Protein AF-A0A9C9JLR6-F1 (afdb_monomer)

Solvent-accessible surface area (backbone atoms only — not comparable to full-atom values): 3143 Å² total; per-residue (Å²): 134,86,78,86,77,78,61,61,74,56,61,77,58,44,46,73,46,99,87,68,49,80,46,64,75,45,77,81,64,86,62,75,63,85,85,48,52,73,70,59,53,58,66,24,74,77

Structure (mmCIF, N/CA/C/O backbone):
data_AF-A0A9C9JLR6-F1
#
_entry.id   AF-A0A9C9JLR6-F1
#
loop_
_atom_site.group_PDB
_atom_site.id
_atom_site.type_symbol
_atom_site.label_atom_id
_atom_site.label_alt_id
_atom_site.label_comp_id
_atom_site.label_asym_id
_atom_site.label_entity_id
_atom_site.label_seq_id
_atom_site.pdbx_PDB_ins_code
_atom_site.Cartn_x
_atom_site.Cartn_y
_atom_site.Cartn_z
_atom_site.occupancy
_atom_site.B_iso_or_equiv
_atom_site.auth_seq_id
_atom_site.auth_comp_id
_atom_site.auth_asym_id
_atom_site.auth_atom_id
_atom_site.pdbx_PDB_model_num
ATOM 1 N N . MET A 1 1 ? -29.100 8.638 18.072 1.00 87.25 1 MET A N 1
ATOM 2 C CA . MET A 1 1 ? -27.803 9.109 17.535 1.00 87.25 1 MET A CA 1
ATOM 3 C C . MET A 1 1 ? -27.280 8.091 16.524 1.00 87.25 1 MET A C 1
ATOM 5 O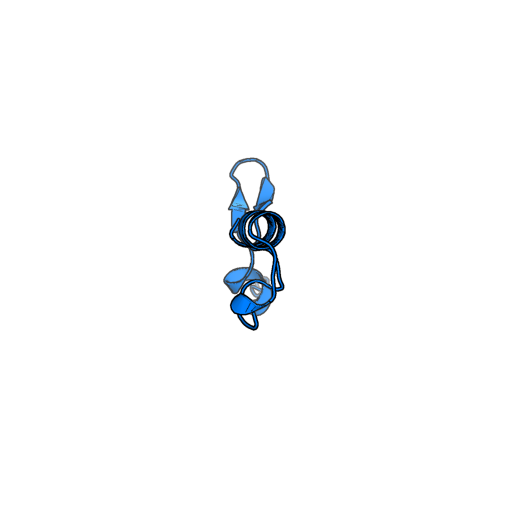 O . MET A 1 1 ? -27.186 6.919 16.879 1.00 87.25 1 MET A O 1
ATOM 9 N N . PRO A 1 2 ? -27.017 8.471 15.264 1.00 91.19 2 PRO A N 1
ATOM 10 C CA . PRO A 1 2 ? -26.531 7.531 14.257 1.00 91.19 2 PRO A CA 1
ATOM 11 C C . PRO A 1 2 ? -25.072 7.131 14.528 1.00 91.19 2 PRO A C 1
ATOM 13 O O . PRO A 1 2 ? -24.240 7.973 14.862 1.00 91.19 2 PRO A O 1
ATOM 16 N N . LYS A 1 3 ? -24.748 5.840 14.377 1.00 94.75 3 LYS A N 1
ATOM 17 C CA . LYS A 1 3 ? -23.364 5.346 14.473 1.00 94.75 3 LYS A CA 1
ATOM 18 C C . LYS A 1 3 ? -22.540 5.833 13.277 1.00 94.75 3 LYS A C 1
ATOM 20 O O . LYS A 1 3 ? -23.043 5.908 12.155 1.00 94.75 3 LYS A O 1
ATOM 25 N N . MET A 1 4 ? -21.255 6.100 13.504 1.00 94.62 4 MET A N 1
ATOM 26 C CA . MET A 1 4 ? -20.324 6.467 12.434 1.00 94.62 4 MET A CA 1
ATOM 27 C C . MET A 1 4 ? -20.200 5.341 11.399 1.00 94.62 4 MET A C 1
ATOM 29 O O . MET A 1 4 ? -20.007 4.173 11.745 1.00 94.62 4 MET A O 1
ATOM 33 N N . LYS A 1 5 ? -20.281 5.694 10.113 1.00 94.12 5 LYS A N 1
ATOM 34 C CA . LYS A 1 5 ? -20.077 4.747 9.011 1.00 94.12 5 LYS A CA 1
ATOM 35 C C . LYS A 1 5 ? -18.587 4.561 8.746 1.00 94.12 5 LYS A C 1
ATOM 37 O O . LYS A 1 5 ? -17.823 5.520 8.697 1.00 94.12 5 LYS A O 1
ATOM 42 N N . THR A 1 6 ? -18.172 3.323 8.498 1.00 94.88 6 THR A N 1
ATOM 43 C CA . THR A 1 6 ? -16.793 3.042 8.089 1.00 94.88 6 THR A CA 1
ATOM 44 C C . THR A 1 6 ? -16.551 3.514 6.658 1.00 94.88 6 THR A C 1
ATOM 46 O O . THR A 1 6 ? -17.241 3.072 5.737 1.00 94.88 6 THR A O 1
ATOM 49 N N . HIS A 1 7 ? -15.508 4.315 6.441 1.00 95.94 7 HIS A N 1
ATOM 50 C CA . HIS A 1 7 ? -15.050 4.654 5.097 1.00 95.94 7 HIS A CA 1
ATOM 51 C C . HIS A 1 7 ? -14.411 3.430 4.417 1.00 95.94 7 HIS A C 1
ATOM 53 O O . HIS A 1 7 ? -13.255 3.069 4.659 1.00 95.94 7 HIS A O 1
ATOM 59 N N . LYS A 1 8 ? -15.190 2.752 3.568 1.00 95.38 8 LYS A N 1
ATOM 60 C CA . LYS A 1 8 ? -14.819 1.443 3.009 1.00 95.38 8 LYS A CA 1
ATOM 61 C C . LYS A 1 8 ? -13.594 1.493 2.096 1.00 95.38 8 LYS A C 1
ATOM 63 O O . LYS A 1 8 ? -12.853 0.515 2.048 1.00 95.38 8 LYS A O 1
ATOM 68 N N . ALA A 1 9 ? -13.342 2.604 1.404 1.00 95.12 9 ALA A N 1
ATOM 69 C CA . ALA A 1 9 ? -12.168 2.720 0.540 1.00 95.12 9 ALA A CA 1
ATOM 70 C C . ALA A 1 9 ? -10.855 2.703 1.343 1.00 95.12 9 ALA A C 1
ATOM 72 O O . ALA A 1 9 ? -9.904 2.036 0.935 1.00 95.12 9 ALA A O 1
ATOM 73 N N . THR A 1 10 ? -10.821 3.359 2.508 1.00 93.38 10 THR A N 1
ATOM 74 C CA . THR A 1 10 ? -9.651 3.335 3.402 1.00 93.38 10 THR A CA 1
ATOM 75 C C . THR A 1 10 ? -9.511 1.974 4.072 1.00 93.38 10 THR A C 1
ATOM 77 O O . THR A 1 10 ? -8.431 1.389 4.045 1.00 93.38 10 THR A O 1
ATOM 80 N N . ALA A 1 11 ? -10.615 1.408 4.569 1.00 93.44 11 ALA A N 1
ATOM 81 C CA . ALA A 1 11 ? -10.606 0.101 5.229 1.00 93.44 11 ALA A CA 1
ATOM 82 C C . ALA A 1 11 ? -10.057 -1.033 4.337 1.00 93.44 11 ALA A C 1
ATOM 84 O O . ALA A 1 11 ? -9.403 -1.940 4.836 1.00 93.44 11 ALA A O 1
ATOM 85 N N . LYS A 1 12 ? -10.269 -0.972 3.014 1.00 93.94 12 LYS A N 1
ATOM 86 C CA . LYS A 1 12 ? -9.721 -1.953 2.057 1.00 93.94 12 LYS A CA 1
ATOM 87 C C . LYS A 1 12 ? -8.219 -1.786 1.779 1.00 93.94 12 LYS A C 1
ATOM 89 O O . LYS A 1 12 ? -7.598 -2.706 1.260 1.00 93.94 12 LYS A O 1
ATOM 94 N N . ARG A 1 13 ? -7.643 -0.606 2.034 1.00 92.69 13 ARG A N 1
ATOM 95 C CA . ARG A 1 13 ? -6.287 -0.232 1.585 1.00 92.69 13 ARG A CA 1
ATOM 96 C C . ARG A 1 13 ? -5.262 -0.150 2.712 1.00 92.69 13 ARG A C 1
ATOM 98 O O . ARG A 1 13 ? -4.066 -0.240 2.440 1.00 92.69 13 ARG A O 1
ATOM 105 N N . THR A 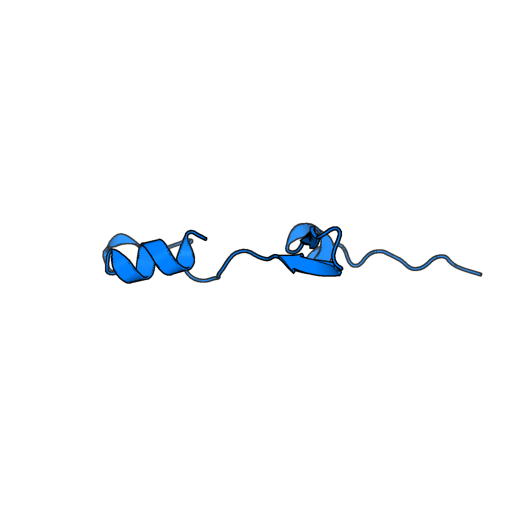1 14 ? -5.710 0.056 3.947 1.00 93.00 14 THR A N 1
ATOM 106 C CA . THR A 1 14 ? -4.834 0.339 5.089 1.00 93.00 14 THR A CA 1
ATOM 107 C C . THR A 1 14 ? -5.220 -0.489 6.304 1.00 93.00 14 THR A C 1
ATOM 109 O O . THR A 1 14 ? -6.406 -0.673 6.567 1.00 93.00 14 THR A O 1
ATOM 112 N N . LYS A 1 15 ? -4.223 -0.917 7.081 1.00 93.00 15 LYS A N 1
ATOM 113 C CA . LYS A 1 15 ? -4.411 -1.621 8.355 1.00 93.00 15 LYS A CA 1
ATOM 114 C C . LYS A 1 15 ? -3.834 -0.796 9.502 1.00 93.00 15 LYS A C 1
ATOM 116 O O . LYS A 1 15 ? -2.770 -0.205 9.345 1.00 93.00 15 LYS A O 1
ATOM 121 N N . VAL A 1 16 ? -4.511 -0.790 10.646 1.00 93.81 16 VAL A N 1
ATOM 122 C CA . VAL A 1 16 ? -4.004 -0.195 11.892 1.00 93.81 16 VAL A CA 1
ATOM 123 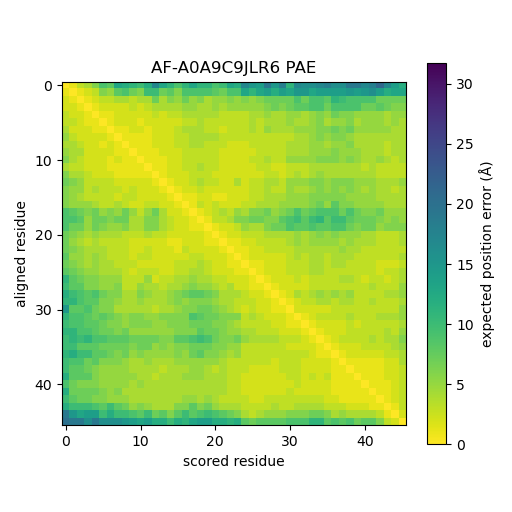C C . VAL A 1 16 ? -3.356 -1.301 12.730 1.00 93.81 16 VAL A C 1
ATOM 125 O O . VAL A 1 16 ? -3.938 -2.376 12.888 1.00 93.81 16 VAL A O 1
ATOM 128 N N . THR A 1 17 ? -2.129 -1.089 13.206 1.00 94.44 17 THR A N 1
ATOM 129 C CA . THR A 1 17 ? -1.436 -2.022 14.112 1.00 94.44 17 THR A CA 1
ATOM 130 C C . THR A 1 17 ? -1.963 -1.887 15.539 1.00 94.44 17 THR A C 1
ATOM 132 O O . THR A 1 17 ? -2.582 -0.884 15.879 1.00 94.44 17 THR A O 1
ATOM 135 N N . GLY A 1 18 ? -1.659 -2.853 16.413 1.00 91.12 18 GLY A N 1
ATOM 136 C CA . GLY A 1 18 ? -2.013 -2.756 17.839 1.00 91.12 18 GLY A CA 1
ATOM 137 C C . GLY A 1 18 ? -1.420 -1.525 18.543 1.00 91.12 18 GLY A C 1
ATOM 138 O O . GLY A 1 18 ? -2.001 -1.020 19.490 1.00 91.12 18 GLY A O 1
ATOM 139 N N . SER A 1 19 ? -0.311 -0.987 18.027 1.00 94.25 19 SER A N 1
ATOM 140 C CA . SER A 1 19 ? 0.315 0.263 18.481 1.00 94.25 19 SER A CA 1
ATOM 141 C C . SER A 1 19 ? -0.230 1.533 17.808 1.00 94.25 19 SER A C 1
ATOM 143 O O . SER A 1 19 ? 0.347 2.603 17.971 1.00 94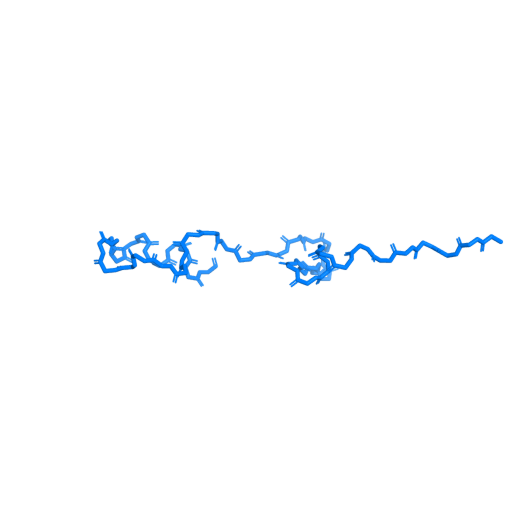.25 19 SER A O 1
ATOM 145 N N . GLY A 1 20 ? -1.292 1.433 17.002 1.00 92.62 20 GLY A N 1
ATOM 146 C CA . GLY A 1 20 ? -1.930 2.576 16.337 1.00 92.62 20 GLY A CA 1
ATOM 147 C C . GLY A 1 20 ? -1.249 3.065 15.052 1.00 92.62 20 GLY A C 1
ATOM 148 O O . GLY A 1 20 ? -1.704 4.037 14.452 1.00 92.62 20 GLY A O 1
ATOM 149 N N . LYS A 1 21 ? -0.184 2.407 14.573 1.00 94.81 21 LYS A N 1
ATOM 150 C CA . LYS A 1 21 ? 0.490 2.785 13.316 1.00 94.81 21 LYS A CA 1
ATOM 151 C C . LYS A 1 21 ? -0.318 2.322 12.102 1.00 94.81 21 LYS A C 1
ATOM 153 O O . LYS A 1 21 ? -0.900 1.239 12.104 1.00 94.81 21 LYS A O 1
ATOM 158 N N . ILE A 1 22 ? -0.305 3.116 11.031 1.00 93.19 22 ILE A N 1
ATOM 159 C CA . ILE A 1 22 ? -1.004 2.799 9.778 1.00 93.19 22 ILE A CA 1
ATOM 160 C C . ILE A 1 22 ? -0.045 2.111 8.803 1.00 93.19 22 ILE A C 1
ATOM 162 O O . ILE A 1 22 ? 0.936 2.699 8.348 1.00 93.19 22 ILE A O 1
ATOM 166 N N . MET A 1 23 ? -0.366 0.875 8.430 1.00 92.94 23 MET A N 1
ATOM 167 C CA . MET A 1 23 ? 0.344 0.098 7.418 1.00 92.94 23 MET A CA 1
ATOM 168 C C . MET A 1 23 ? -0.388 0.153 6.077 1.00 92.94 23 MET A C 1
ATOM 170 O O . MET A 1 23 ? -1.611 0.005 6.009 1.00 92.94 23 MET A O 1
ATOM 174 N N . ARG A 1 24 ? 0.378 0.337 4.996 1.00 92.94 24 ARG A N 1
ATOM 175 C CA . ARG A 1 24 ? -0.104 0.325 3.609 1.00 92.94 24 ARG A CA 1
ATOM 176 C C . ARG A 1 24 ? 0.988 -0.178 2.670 1.00 92.94 24 ARG A C 1
ATOM 178 O O . ARG A 1 24 ? 2.166 0.050 2.932 1.00 92.94 24 ARG A O 1
ATOM 185 N N . ARG A 1 25 ? 0.587 -0.770 1.546 1.00 92.31 25 ARG A N 1
ATOM 186 C CA . ARG A 1 25 ? 1.502 -1.162 0.464 1.00 92.31 25 ARG A CA 1
ATOM 187 C C . ARG A 1 25 ? 1.988 0.064 -0.318 1.00 92.31 25 ARG A C 1
ATOM 189 O O . ARG A 1 25 ? 1.220 1.006 -0.535 1.00 92.31 25 ARG A O 1
ATOM 196 N N . ARG A 1 26 ? 3.240 0.045 -0.785 1.00 90.88 26 ARG A N 1
ATOM 197 C CA . ARG A 1 26 ? 3.790 1.091 -1.664 1.00 90.88 26 ARG A CA 1
ATOM 198 C C . ARG A 1 26 ? 3.220 1.022 -3.087 1.00 90.88 26 ARG A C 1
ATOM 200 O O . ARG A 1 26 ? 2.957 -0.046 -3.638 1.00 90.88 26 ARG A O 1
ATOM 207 N N . ALA A 1 27 ? 3.020 2.193 -3.688 1.00 90.25 27 ALA A N 1
ATOM 208 C CA . ALA A 1 27 ? 2.533 2.327 -5.059 1.00 90.25 27 ALA A CA 1
ATOM 209 C C . ALA A 1 27 ? 3.656 2.095 -6.088 1.00 90.25 27 ALA A C 1
ATOM 211 O O . ALA A 1 27 ? 4.834 2.199 -5.761 1.00 90.25 27 ALA A O 1
ATOM 212 N N . GLY A 1 28 ? 3.282 1.801 -7.339 1.00 88.94 28 GLY A N 1
ATOM 213 C CA . GLY A 1 28 ? 4.228 1.662 -8.458 1.00 88.94 28 GLY A CA 1
ATOM 214 C C . GLY A 1 28 ? 4.776 0.249 -8.693 1.00 88.94 28 GLY A C 1
ATOM 215 O O . GLY A 1 28 ? 5.639 0.066 -9.538 1.00 88.94 28 GLY A O 1
ATOM 216 N N . GLY A 1 29 ? 4.282 -0.764 -7.973 1.00 87.50 29 GLY A N 1
ATOM 217 C CA . GLY A 1 29 ? 4.741 -2.157 -8.113 1.00 87.50 29 GLY A CA 1
ATOM 218 C C . GLY A 1 29 ? 3.874 -3.046 -9.007 1.00 87.50 29 GLY A C 1
ATOM 219 O O . GLY A 1 29 ? 4.137 -4.242 -9.089 1.00 87.50 29 GLY A O 1
ATOM 220 N N . ALA A 1 30 ? 2.812 -2.499 -9.605 1.00 89.12 30 ALA A N 1
ATOM 221 C CA . ALA A 1 30 ? 1.788 -3.281 -10.304 1.00 89.12 30 ALA A CA 1
ATOM 222 C C . ALA A 1 30 ? 2.098 -3.536 -11.790 1.00 89.12 30 ALA A C 1
ATOM 224 O O . ALA A 1 30 ? 1.735 -4.585 -12.302 1.00 89.12 30 ALA A O 1
ATOM 225 N N . HIS A 1 31 ? 2.771 -2.609 -12.477 1.00 90.75 31 HIS A N 1
ATOM 226 C CA . HIS A 1 31 ? 3.053 -2.702 -13.914 1.00 90.75 31 HIS A CA 1
ATOM 227 C C . HIS A 1 31 ? 4.456 -2.167 -14.239 1.00 90.75 31 HIS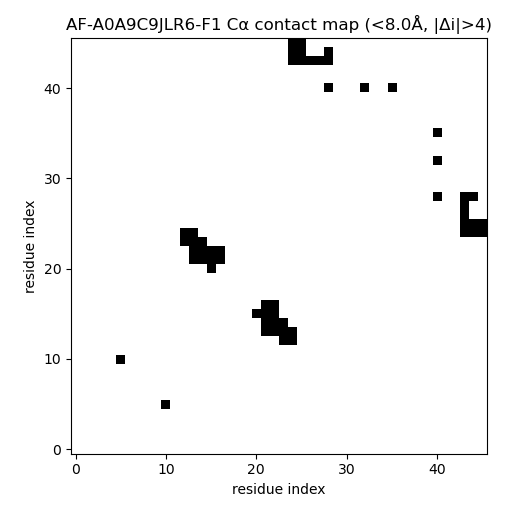 A C 1
ATOM 229 O O . HIS A 1 31 ? 5.093 -1.528 -13.401 1.00 90.75 31 HIS A O 1
ATOM 235 N N . LEU A 1 32 ? 4.948 -2.463 -15.450 1.00 90.06 32 LEU A N 1
ATOM 236 C CA . LEU A 1 32 ? 6.241 -2.001 -15.982 1.00 90.06 32 LEU A CA 1
ATOM 237 C C . LEU A 1 32 ? 7.472 -2.394 -15.141 1.00 90.06 32 LEU A C 1
ATOM 239 O O . LEU A 1 32 ? 8.462 -1.669 -15.086 1.00 90.06 32 LEU A O 1
ATOM 243 N N . ARG A 1 33 ? 7.454 -3.571 -14.504 1.00 89.75 33 ARG A N 1
ATOM 244 C CA . ARG A 1 33 ? 8.574 -4.038 -13.662 1.00 89.75 33 ARG A CA 1
ATOM 245 C C . ARG A 1 33 ? 9.807 -4.474 -14.461 1.00 89.75 33 ARG A C 1
ATOM 247 O O . ARG A 1 33 ? 10.895 -4.530 -13.891 1.00 89.75 33 ARG A O 1
ATOM 254 N N . ALA A 1 34 ? 9.651 -4.765 -15.753 1.00 90.31 34 ALA A N 1
ATOM 255 C CA . ALA A 1 34 ? 10.746 -5.179 -16.631 1.00 90.31 34 ALA A CA 1
ATOM 256 C C . ALA A 1 34 ? 11.833 -4.095 -16.748 1.00 90.31 34 ALA A C 1
ATOM 258 O O . ALA A 1 34 ? 13.010 -4.397 -16.602 1.00 90.31 34 ALA A O 1
ATOM 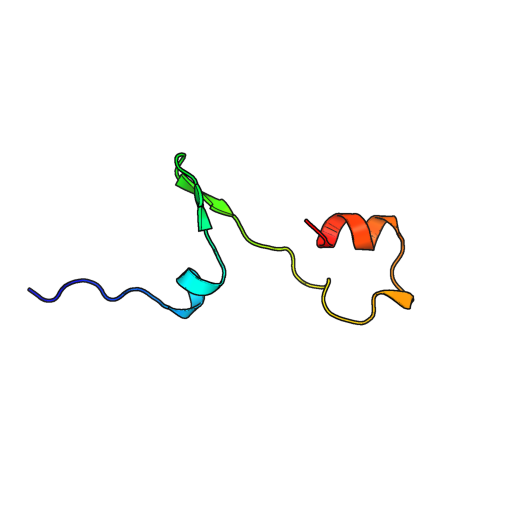259 N N . LYS A 1 35 ? 11.432 -2.821 -16.886 1.00 92.06 35 LYS A N 1
ATOM 260 C CA . LYS A 1 35 ? 12.355 -1.675 -16.998 1.00 92.06 35 LYS A CA 1
ATOM 261 C C . LYS A 1 35 ? 12.910 -1.168 -15.663 1.00 92.06 35 LYS A C 1
ATOM 263 O O . LYS A 1 35 ? 13.764 -0.290 -15.636 1.00 92.06 35 LYS A O 1
ATOM 268 N N . MET A 1 36 ? 12.395 -1.663 -14.538 1.00 89.62 36 MET A N 1
ATOM 269 C CA . MET A 1 36 ? 12.811 -1.203 -13.213 1.00 89.62 36 MET A CA 1
ATOM 270 C C . MET A 1 36 ? 14.034 -1.981 -12.724 1.00 89.62 36 MET A C 1
ATOM 272 O O . MET A 1 36 ? 14.079 -3.211 -12.813 1.00 89.62 36 MET A O 1
ATOM 276 N N . SER A 1 37 ? 14.984 -1.278 -12.102 1.00 93.06 37 SER A N 1
ATOM 277 C CA . SER A 1 37 ? 16.132 -1.911 -11.447 1.00 93.06 37 SER A CA 1
ATOM 278 C C . SER A 1 37 ? 15.698 -2.847 -10.311 1.00 93.06 37 SER A C 1
ATOM 280 O O . SER A 1 37 ? 14.655 -2.663 -9.669 1.00 93.06 37 SER A O 1
ATOM 282 N N . SER A 1 38 ? 16.519 -3.854 -10.010 1.00 92.38 38 SER A N 1
ATOM 283 C CA . SER A 1 38 ? 16.252 -4.817 -8.928 1.00 92.38 38 SER A CA 1
ATOM 284 C C . SER A 1 38 ? 16.094 -4.135 -7.563 1.00 92.38 38 SER A C 1
ATOM 286 O O . SER A 1 38 ? 15.220 -4.505 -6.775 1.00 92.38 38 SER A O 1
ATOM 288 N N . LYS A 1 39 ? 16.864 -3.066 -7.315 1.00 92.06 39 LYS A N 1
ATOM 289 C CA . LYS A 1 39 ? 16.767 -2.237 -6.103 1.00 92.06 39 LYS A CA 1
ATOM 290 C C . LYS A 1 39 ? 15.412 -1.531 -5.997 1.00 92.06 39 LYS A C 1
ATOM 292 O O . LYS A 1 39 ? 14.798 -1.555 -4.931 1.00 92.06 39 LYS A O 1
ATOM 297 N N . ALA A 1 40 ? 14.924 -0.935 -7.088 1.00 90.19 40 ALA A N 1
ATOM 298 C CA . ALA A 1 40 ? 13.626 -0.259 -7.112 1.00 90.19 40 ALA A CA 1
ATOM 299 C C . ALA A 1 40 ? 12.468 -1.248 -6.902 1.00 90.19 40 ALA A C 1
ATOM 301 O O . ALA A 1 40 ? 11.588 -1.003 -6.077 1.00 90.19 40 ALA A O 1
ATOM 302 N N . LYS A 1 41 ? 12.520 -2.419 -7.552 1.00 91.25 41 LYS A N 1
ATOM 303 C CA . LYS A 1 41 ? 11.523 -3.488 -7.376 1.00 91.25 41 LYS A CA 1
ATOM 304 C C . LYS A 1 41 ? 11.405 -3.953 -5.923 1.00 91.25 41 LYS A C 1
ATOM 306 O O . LYS A 1 41 ? 10.285 -4.132 -5.451 1.00 91.25 41 LYS A O 1
ATOM 311 N N . ARG A 1 42 ? 12.527 -4.108 -5.210 1.00 91.88 42 ARG A N 1
ATOM 312 C CA . ARG A 1 42 ? 12.545 -4.518 -3.794 1.00 91.88 42 ARG A CA 1
ATOM 313 C C . ARG A 1 42 ? 11.922 -3.468 -2.878 1.00 91.88 42 ARG A C 1
ATOM 315 O O . ARG A 1 42 ? 11.162 -3.813 -1.984 1.00 91.88 42 ARG A O 1
ATOM 322 N N . LYS A 1 43 ? 12.194 -2.184 -3.130 1.00 90.06 43 LYS A N 1
ATOM 323 C CA . LYS A 1 43 ? 11.645 -1.081 -2.326 1.00 90.06 43 LYS A CA 1
ATOM 324 C C 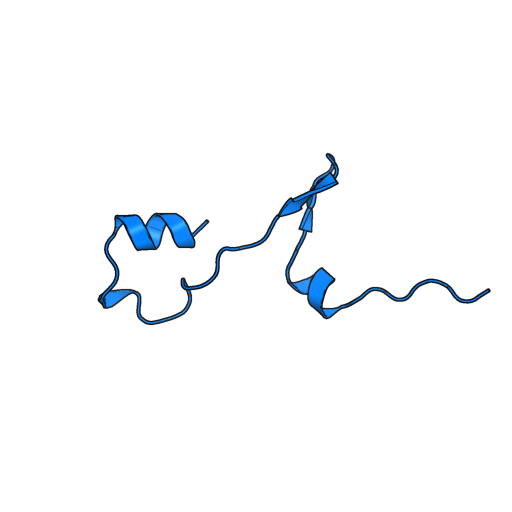. LYS A 1 43 ? 10.123 -0.963 -2.406 1.00 90.06 43 LYS A C 1
ATOM 326 O O . LYS A 1 43 ? 9.543 -0.420 -1.473 1.00 90.06 43 LYS A O 1
ATOM 331 N N . VAL A 1 44 ? 9.505 -1.399 -3.503 1.00 90.69 44 VAL A N 1
ATOM 332 C CA 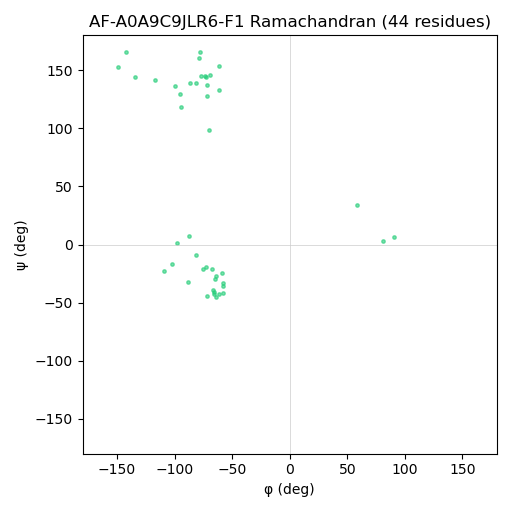. VAL A 1 44 ? 8.057 -1.260 -3.753 1.00 90.69 44 VAL A CA 1
ATOM 333 C C . VAL A 1 44 ? 7.286 -2.564 -3.502 1.00 90.69 44 VAL A C 1
ATOM 335 O O . VAL A 1 44 ? 6.067 -2.544 -3.360 1.00 90.69 44 VAL A O 1
ATOM 338 N N . ALA A 1 45 ? 7.978 -3.705 -3.446 1.00 80.25 45 ALA A N 1
ATOM 339 C CA . ALA A 1 45 ? 7.367 -4.992 -3.113 1.00 80.25 45 ALA A CA 1
ATOM 340 C C . ALA A 1 45 ? 6.874 -5.074 -1.654 1.00 80.25 45 ALA A C 1
ATOM 342 O O . ALA A 1 45 ? 6.011 -5.901 -1.372 1.00 80.25 45 ALA A O 1
ATOM 343 N N . VAL A 1 46 ? 7.416 -4.225 -0.773 1.00 66.12 46 VAL A N 1
ATOM 344 C CA . VAL A 1 46 ? 7.085 -4.120 0.658 1.00 66.12 46 VAL A CA 1
ATOM 345 C C . VAL A 1 46 ? 6.070 -3.005 0.905 1.00 66.12 46 VAL A C 1
ATOM 347 O O . VAL A 1 46 ? 6.221 -1.909 0.309 1.00 66.12 46 VAL A O 1
#

Nearest PDB structures (foldseek):
  7aqc-assembly1_e  TM=9.225E-01  e=7.646E-04  Bacillus subtilis subsp. subtilis str. 168
  5h1s-assembly1_e  TM=9.108E-01  e=1.901E-03  Spinacia oleracea
  6gsk-assembly2_M5  TM=9.241E-01  e=3.331E-03  Thermus thermophilus HB8
  7p7u-assembly1_7  TM=8.996E-01  e=5.834E-03  Enterococcus faecalis
  4v7a-assembly1_B3  TM=8.430E-01  e=1.261E-02  Escherichia coli K-12

Sequence (46 aa):
MPKMKTHKATAKRTKVTGSGKIMRRRAGGAHLRAKMSSKAKRKVAV

Secondary structure (DSSP, 8-state):
-PPPPP-HHHHTT-EE-TTSPEE-PPSS-SS--TTS-HHHHHHHH-

Foldseek 3Di:
DDDDDDPVVCVVAWDADPVRDIDGAAPDQPDDCVPDDPVVNVVRRD

Radius of gyration: 15.9 Å; Cα contacts (8 Å, |Δi|>4): 28; chains: 1; bounding box: 45×14×36 Å

pLDDT: mean 91.35, std 4.63, range [66.12, 95.94]

Mean 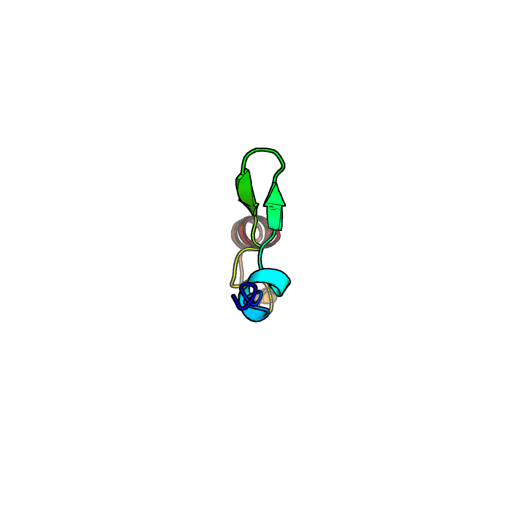predicted aligned error: 4.48 Å